Protein AF-A0A2N1RB11-F1 (afdb_monomer_lite)

Foldseek 3Di:
DDDDPDPPDDDDDPDDDPPDFPPWDWDWDDPPPDPFIKIKTAWGADPVGTGHDIDMDGDDDDD

pLDDT: mean 81.92, std 16.52, range [36.84, 98.25]

Structure (mmCIF, N/CA/C/O backbone):
data_AF-A0A2N1RB11-F1
#
_entry.id   AF-A0A2N1R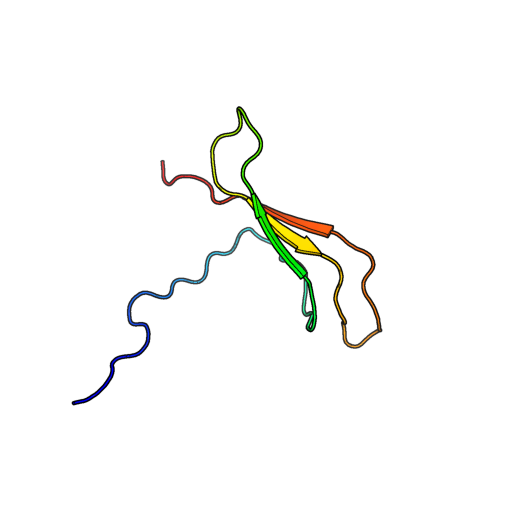B11-F1
#
loop_
_atom_site.group_PDB
_atom_site.id
_atom_site.type_symbol
_atom_site.label_atom_id
_atom_site.label_alt_id
_atom_site.label_comp_id
_atom_site.label_asym_id
_atom_site.label_entity_id
_atom_site.label_seq_id
_atom_site.pdbx_PDB_ins_code
_atom_site.Cartn_x
_atom_site.Cartn_y
_atom_site.Cartn_z
_atom_site.occupancy
_atom_site.B_iso_or_equiv
_atom_site.auth_seq_id
_atom_site.auth_comp_id
_atom_site.auth_asym_id
_atom_site.auth_atom_id
_atom_site.pdbx_PDB_model_num
ATOM 1 N N . LEU A 1 1 ? 25.534 2.125 25.298 1.00 37.72 1 LEU A N 1
ATOM 2 C CA . LEU A 1 1 ? 24.171 2.463 24.835 1.00 37.72 1 LEU A CA 1
ATOM 3 C C . LEU A 1 1 ? 23.851 1.544 23.669 1.00 37.72 1 LEU A C 1
ATOM 5 O O . LEU A 1 1 ? 24.453 1.691 22.616 1.00 37.72 1 LEU A O 1
ATOM 9 N N . MET A 1 2 ? 23.016 0.535 23.904 1.00 36.84 2 MET A N 1
ATOM 10 C CA . MET A 1 2 ? 22.525 -0.381 22.876 1.00 36.84 2 MET A CA 1
ATOM 11 C C . MET A 1 2 ? 21.124 0.113 22.517 1.00 36.84 2 MET A C 1
ATOM 13 O O . MET A 1 2 ? 20.275 0.207 23.398 1.00 36.84 2 MET A O 1
ATOM 17 N N . TYR A 1 3 ? 20.920 0.545 21.274 1.00 49.19 3 TYR A N 1
ATOM 18 C CA . TYR A 1 3 ? 19.593 0.915 20.789 1.00 49.19 3 TYR A CA 1
ATOM 19 C C . TYR A 1 3 ? 18.837 -0.383 20.497 1.00 49.19 3 TYR A C 1
ATOM 21 O O . TYR A 1 3 ? 19.189 -1.100 19.563 1.00 49.19 3 TYR A O 1
ATOM 29 N N . GLU A 1 4 ? 17.829 -0.712 21.303 1.00 50.59 4 GLU A N 1
ATOM 30 C CA . GLU A 1 4 ? 16.856 -1.735 20.925 1.00 50.59 4 GLU A CA 1
ATOM 31 C C . GLU A 1 4 ? 15.927 -1.139 19.865 1.00 50.59 4 GLU A C 1
ATOM 33 O O . GLU A 1 4 ? 15.079 -0.294 20.151 1.00 50.59 4 GLU A O 1
ATOM 38 N N . PHE A 1 5 ? 16.105 -1.547 18.611 1.00 57.94 5 PHE A N 1
ATOM 39 C CA . PHE A 1 5 ? 15.132 -1.255 17.569 1.00 57.94 5 PHE A CA 1
ATOM 40 C C . PHE A 1 5 ? 13.948 -2.224 17.707 1.00 57.94 5 PHE A C 1
ATOM 42 O O . PHE A 1 5 ? 14.099 -3.422 17.496 1.00 57.94 5 PHE A O 1
ATOM 49 N N . GLY A 1 6 ? 12.757 -1.695 18.002 1.00 57.72 6 GLY A N 1
ATOM 50 C CA . GLY A 1 6 ? 11.501 -2.292 17.539 1.00 57.72 6 GLY A CA 1
ATOM 51 C C . GLY A 1 6 ? 10.983 -3.546 18.253 1.00 57.72 6 GLY A C 1
ATOM 52 O O . GLY A 1 6 ? 10.426 -4.419 17.597 1.00 57.72 6 GLY A O 1
ATOM 53 N N . SER A 1 7 ? 11.060 -3.640 19.578 1.00 63.22 7 SER A N 1
ATOM 54 C CA . SER A 1 7 ? 10.478 -4.771 20.327 1.00 63.22 7 SER A CA 1
ATOM 55 C C . SER A 1 7 ? 8.932 -4.844 20.325 1.00 63.22 7 SER A C 1
ATOM 57 O O . SER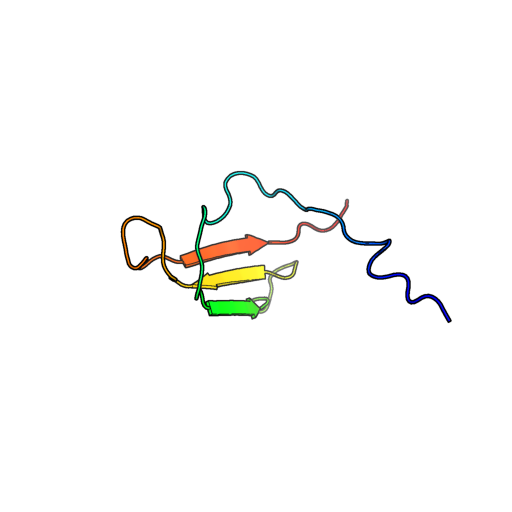 A 1 7 ? 8.368 -5.735 20.951 1.00 63.22 7 SER A O 1
ATOM 59 N N . GLY A 1 8 ? 8.235 -3.948 19.606 1.00 71.81 8 GLY A N 1
ATOM 60 C CA . GLY A 1 8 ? 6.764 -3.873 19.532 1.00 71.81 8 GLY A CA 1
ATOM 61 C C . GLY A 1 8 ? 6.155 -3.992 18.127 1.00 71.81 8 GLY A C 1
ATOM 62 O O . GLY A 1 8 ? 4.967 -3.708 17.954 1.00 71.81 8 GLY A O 1
ATOM 63 N N . TRP A 1 9 ? 6.938 -4.371 17.112 1.00 75.81 9 TRP A N 1
ATOM 64 C CA . TRP A 1 9 ? 6.389 -4.594 15.771 1.00 75.81 9 TRP A CA 1
ATOM 65 C C . TRP A 1 9 ? 5.529 -5.857 15.750 1.00 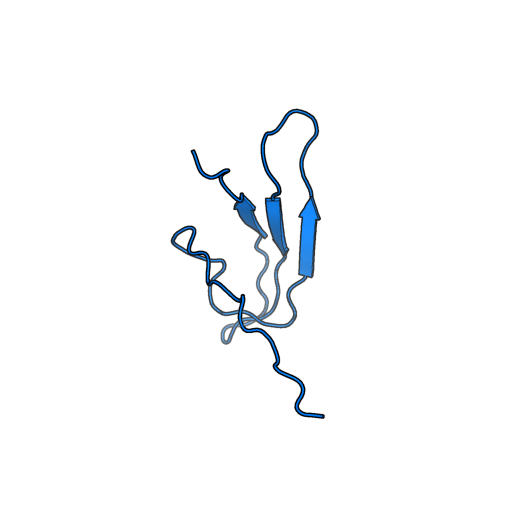75.81 9 TRP A C 1
ATOM 67 O O . TRP A 1 9 ? 6.000 -6.950 16.053 1.00 75.81 9 TRP A O 1
ATOM 77 N N . HIS A 1 10 ? 4.271 -5.697 15.354 1.00 71.75 10 HIS A N 1
ATOM 78 C CA . HIS A 1 10 ? 3.360 -6.790 15.042 1.00 71.75 10 HIS A CA 1
ATOM 79 C C . HIS A 1 10 ? 2.999 -6.707 13.562 1.00 71.75 10 HIS A C 1
ATOM 81 O O . HIS A 1 10 ? 2.775 -5.626 13.017 1.00 71.75 10 HIS A O 1
ATOM 87 N N . THR A 1 11 ? 2.981 -7.857 12.898 1.00 73.50 11 THR A N 1
ATOM 88 C CA . THR A 1 11 ? 2.447 -7.962 11.544 1.00 73.50 11 THR A CA 1
ATOM 89 C C . THR A 1 11 ? 0.941 -8.148 11.643 1.00 73.50 11 THR A C 1
ATOM 91 O O . THR A 1 11 ? 0.488 -9.180 12.130 1.00 73.50 11 THR A O 1
ATOM 94 N N . ASP A 1 12 ? 0.175 -7.178 11.150 1.00 71.81 12 ASP A N 1
ATOM 95 C CA . ASP A 1 12 ? -1.262 -7.346 10.944 1.00 71.81 12 ASP A CA 1
ATOM 96 C C . ASP A 1 12 ? -1.530 -7.915 9.546 1.00 71.81 12 ASP A C 1
ATOM 98 O O . ASP A 1 12 ? -1.043 -7.405 8.535 1.00 71.81 12 ASP A O 1
ATOM 102 N N . SER A 1 13 ? -2.324 -8.984 9.488 1.00 68.31 13 SER A N 1
ATOM 103 C CA . SER A 1 13 ? -2.777 -9.612 8.246 1.00 68.31 13 SER A CA 1
ATOM 104 C C . SER A 1 13 ? -4.282 -9.402 8.096 1.00 68.31 13 SER A C 1
ATOM 106 O O . SER A 1 13 ? -5.071 -10.016 8.811 1.00 68.31 13 SER A O 1
ATOM 108 N N . LEU A 1 14 ? -4.686 -8.591 7.117 1.00 70.75 14 LEU A N 1
ATOM 109 C CA . LEU A 1 14 ? -6.091 -8.405 6.729 1.00 70.75 14 LEU A CA 1
ATOM 110 C C . LEU A 1 14 ? -6.530 -9.353 5.590 1.00 70.75 14 LEU A C 1
ATOM 112 O O . LEU A 1 14 ? -7.561 -9.128 4.963 1.00 70.75 14 LEU A O 1
ATOM 116 N N . GLY A 1 15 ? -5.761 -10.415 5.314 1.00 75.19 15 GLY A N 1
ATOM 117 C CA . GLY A 1 15 ? -5.996 -11.349 4.206 1.00 75.19 15 GLY A CA 1
ATOM 118 C C . GLY A 1 15 ? -5.079 -11.080 3.007 1.00 75.19 15 GLY A C 1
ATOM 119 O O . GLY A 1 15 ? -3.878 -10.880 3.186 1.00 75.19 15 GLY A O 1
ATOM 120 N N . PHE A 1 16 ? -5.622 -11.089 1.781 1.00 74.06 16 PHE A N 1
ATOM 121 C CA . PHE A 1 16 ? -4.854 -10.748 0.576 1.00 74.06 16 PHE A CA 1
ATOM 122 C C . PHE A 1 16 ? -4.449 -9.266 0.607 1.00 74.06 16 PHE A C 1
ATOM 124 O O . PHE A 1 16 ? -5.274 -8.366 0.436 1.00 74.06 16 PHE A O 1
ATOM 131 N N . GLY A 1 17 ? -3.160 -9.031 0.861 1.00 86.94 17 GLY A N 1
ATOM 132 C CA . GLY A 1 17 ? -2.538 -7.712 0.812 1.00 86.94 17 GLY A CA 1
ATOM 133 C C . GLY A 1 17 ? -2.456 -7.149 -0.612 1.00 86.94 17 GLY A C 1
ATOM 134 O O . GLY A 1 17 ? -2.888 -7.801 -1.564 1.00 86.94 17 GLY A O 1
ATOM 135 N N . PRO A 1 18 ? -1.811 -5.990 -0.799 1.00 90.62 18 PRO A N 1
ATOM 136 C CA . PRO A 1 18 ? -1.645 -5.365 -2.112 1.00 90.62 18 PRO A CA 1
ATOM 137 C C . PRO A 1 18 ? -0.711 -6.169 -3.052 1.00 90.62 18 PRO A C 1
ATOM 139 O O . PRO A 1 18 ? -0.300 -5.683 -4.098 1.00 90.62 18 PRO A O 1
ATOM 142 N N . GLY A 1 19 ? -0.319 -7.394 -2.702 1.00 91.50 19 GLY A N 1
ATOM 143 C CA . GLY A 1 19 ? 0.730 -8.136 -3.397 1.00 91.50 19 GLY A CA 1
ATOM 144 C C . GLY A 1 19 ? 2.118 -7.479 -3.273 1.00 91.50 19 GLY A C 1
ATOM 145 O O . GLY A 1 19 ? 2.254 -6.389 -2.708 1.00 91.50 19 GLY A O 1
ATOM 146 N N . PRO A 1 20 ? 3.180 -8.142 -3.762 1.00 93.44 20 PRO A N 1
ATOM 147 C CA . PRO A 1 20 ? 4.533 -7.590 -3.746 1.00 93.44 20 PRO A CA 1
ATOM 148 C C . PRO A 1 20 ? 4.642 -6.351 -4.641 1.00 93.44 20 PRO A C 1
ATOM 150 O O . PRO A 1 20 ? 4.343 -6.417 -5.833 1.00 93.44 20 PRO A O 1
ATOM 153 N N . ARG A 1 21 ? 5.098 -5.229 -4.079 1.00 95.75 21 ARG A N 1
ATOM 154 C CA . ARG A 1 21 ? 5.315 -3.981 -4.821 1.00 95.75 21 ARG A CA 1
ATOM 155 C C . ARG A 1 21 ? 6.353 -3.078 -4.156 1.00 95.75 21 ARG A C 1
ATOM 157 O O . ARG A 1 21 ? 6.551 -3.142 -2.944 1.00 95.75 21 ARG A O 1
ATOM 164 N N . TYR A 1 22 ? 6.984 -2.213 -4.945 1.00 97.12 22 TYR A N 1
ATOM 165 C CA . TYR A 1 22 ? 7.896 -1.152 -4.497 1.00 97.12 22 TYR A CA 1
ATOM 166 C C . TYR A 1 22 ? 7.538 0.189 -5.155 1.00 97.12 22 TYR A C 1
ATOM 168 O O . TYR A 1 22 ? 6.720 0.229 -6.070 1.00 97.12 22 TYR A O 1
ATOM 176 N N . SER A 1 23 ? 8.111 1.298 -4.673 1.00 97.69 23 SER A N 1
ATOM 177 C CA . SER A 1 23 ? 7.831 2.661 -5.176 1.00 97.69 23 SER A CA 1
ATOM 178 C C . SER A 1 23 ? 6.337 3.025 -5.244 1.00 97.69 23 SER A C 1
ATOM 180 O O . SER A 1 23 ? 5.922 3.798 -6.104 1.00 97.69 23 SER A O 1
ATOM 182 N N . TYR A 1 24 ? 5.523 2.451 -4.357 1.00 97.25 24 TYR A N 1
ATOM 183 C CA . TYR A 1 24 ? 4.101 2.763 -4.231 1.00 97.25 24 TYR A CA 1
ATOM 184 C C . TYR A 1 24 ? 3.892 4.030 -3.396 1.00 97.25 24 TYR A C 1
ATOM 186 O O . TYR A 1 24 ? 4.719 4.381 -2.550 1.00 97.25 24 TYR A O 1
ATOM 194 N N . GLY A 1 25 ? 2.763 4.701 -3.611 1.00 97.31 25 GLY A N 1
ATOM 195 C CA . GLY A 1 25 ? 2.294 5.760 -2.721 1.00 97.31 25 GLY A CA 1
ATOM 196 C C . GLY A 1 25 ? 1.522 5.179 -1.539 1.00 97.31 25 GLY A C 1
ATOM 197 O O . GLY A 1 25 ? 0.808 4.188 -1.695 1.00 97.31 25 GLY A O 1
ATOM 198 N N . THR A 1 26 ? 1.625 5.807 -0.366 1.00 95.50 26 THR A N 1
ATOM 199 C CA . THR A 1 26 ? 0.783 5.481 0.793 1.00 95.50 26 THR A CA 1
ATOM 200 C C . THR A 1 26 ? 0.081 6.708 1.343 1.00 95.50 26 THR A C 1
ATOM 202 O O . THR A 1 26 ? 0.622 7.814 1.334 1.00 95.50 26 THR A O 1
ATOM 205 N N . ALA A 1 27 ? -1.131 6.502 1.849 1.00 94.00 27 ALA A N 1
ATOM 206 C CA . ALA A 1 27 ? -1.861 7.508 2.605 1.00 94.00 27 ALA A CA 1
ATOM 207 C C . ALA A 1 27 ? -2.605 6.847 3.765 1.00 94.00 27 ALA A C 1
ATOM 209 O O . ALA A 1 27 ? -3.176 5.769 3.608 1.00 94.00 27 ALA A O 1
ATOM 210 N N . VAL A 1 28 ? -2.619 7.506 4.921 1.00 91.12 28 VAL A N 1
ATOM 211 C CA . VAL A 1 28 ? -3.506 7.148 6.030 1.00 91.12 28 VAL A CA 1
ATOM 212 C C . VAL A 1 28 ? -4.609 8.189 6.074 1.00 91.12 28 VAL A C 1
ATOM 214 O O . VAL A 1 28 ? -4.332 9.383 6.189 1.00 91.12 28 VAL A O 1
ATOM 217 N N . TRP A 1 29 ? -5.854 7.746 5.934 1.00 86.69 29 TRP A N 1
ATOM 218 C CA . TRP A 1 29 ? -7.004 8.641 5.950 1.00 86.69 29 TRP A CA 1
ATOM 219 C C . TRP A 1 29 ? -8.260 7.928 6.441 1.00 86.69 29 TRP A C 1
ATOM 221 O O . TRP A 1 29 ? -8.576 6.832 5.984 1.00 86.69 29 TRP A O 1
ATOM 231 N N . THR A 1 30 ? -8.998 8.587 7.331 1.00 84.69 30 THR A N 1
ATOM 232 C CA . THR A 1 30 ? -10.286 8.114 7.849 1.00 84.69 30 THR A CA 1
ATOM 233 C C . THR A 1 30 ? -11.399 8.999 7.289 1.00 84.69 30 THR A C 1
ATOM 235 O O . THR A 1 30 ? -11.425 10.193 7.607 1.00 84.69 30 THR A O 1
ATOM 238 N N . PRO A 1 31 ? -12.318 8.460 6.469 1.00 81.38 31 PRO A N 1
ATOM 239 C CA . PRO A 1 31 ? -13.485 9.205 6.020 1.00 81.38 31 PRO A CA 1
ATOM 240 C C . PRO A 1 31 ? -14.336 9.682 7.201 1.00 81.38 31 PRO A C 1
ATOM 242 O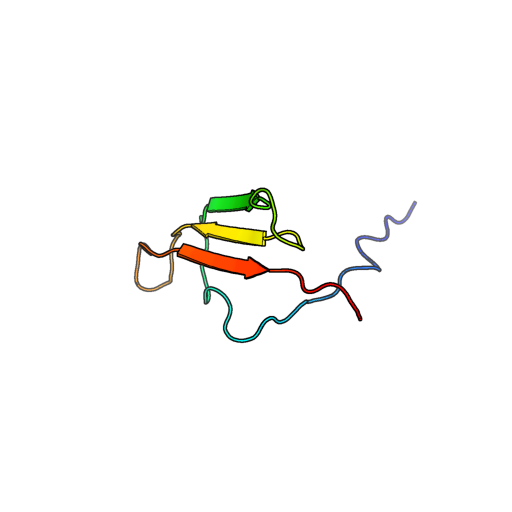 O . PRO A 1 31 ? -14.507 8.976 8.197 1.00 81.38 31 PRO A O 1
ATOM 245 N N . HIS A 1 32 ? -14.900 10.884 7.089 1.00 83.12 32 HIS A N 1
ATOM 246 C CA . HIS A 1 32 ? -15.788 11.416 8.120 1.00 83.12 32 HIS A CA 1
ATOM 247 C C . HIS A 1 32 ? -17.014 10.506 8.300 1.00 83.12 32 HIS A C 1
ATOM 249 O O . HIS A 1 32 ? -17.732 10.235 7.340 1.00 83.12 32 HIS A O 1
ATOM 255 N N . GLY A 1 33 ? -17.276 10.078 9.538 1.00 82.69 33 GLY A N 1
ATOM 256 C CA . GLY A 1 33 ? -18.397 9.194 9.876 1.00 82.69 33 GLY A CA 1
ATOM 257 C C . GLY A 1 33 ? -18.084 7.696 9.818 1.00 82.69 33 GLY A C 1
ATOM 258 O O . GLY A 1 33 ? -18.971 6.896 10.101 1.00 82.69 33 GLY A O 1
ATOM 259 N N . GLU A 1 34 ? -16.847 7.301 9.504 1.00 81.25 34 GLU A N 1
ATOM 260 C CA . GLU A 1 34 ? -16.419 5.903 9.553 1.00 81.25 34 GLU A CA 1
ATOM 261 C C . GLU A 1 34 ? -15.580 5.590 10.797 1.00 81.25 34 GLU A C 1
ATOM 263 O O . GLU A 1 34 ? -14.771 6.399 11.254 1.00 81.25 34 GLU A O 1
ATOM 268 N N . ALA A 1 35 ? -15.763 4.386 11.341 1.00 74.06 35 ALA A N 1
ATOM 269 C CA . ALA A 1 35 ? -14.962 3.891 12.450 1.00 74.06 35 ALA A CA 1
ATOM 270 C C . ALA A 1 35 ? -13.666 3.252 11.929 1.00 74.06 35 ALA A C 1
ATOM 272 O O . ALA A 1 35 ? -13.712 2.260 11.207 1.00 74.06 35 ALA A O 1
ATOM 273 N N . GLY A 1 36 ? -12.512 3.777 12.341 1.00 78.69 36 GLY A N 1
ATOM 274 C CA . GLY A 1 36 ? -11.206 3.139 12.144 1.00 78.69 36 GLY A CA 1
ATOM 275 C C . GLY A 1 36 ? -10.355 3.736 11.024 1.00 78.69 36 GLY A C 1
ATOM 276 O O . GLY A 1 36 ? -10.847 4.133 9.971 1.00 78.69 36 GLY A O 1
ATOM 277 N N . GLU A 1 37 ? -9.048 3.784 11.272 1.00 85.00 37 GLU A N 1
ATOM 278 C CA . GLU A 1 37 ? -8.054 4.287 10.326 1.00 85.00 37 GLU A CA 1
ATOM 279 C C . GLU A 1 37 ? -7.944 3.367 9.109 1.00 85.00 37 GLU A C 1
ATOM 281 O O . GLU A 1 37 ? -7.861 2.138 9.245 1.00 85.00 37 GLU A O 1
ATOM 286 N N . ARG A 1 38 ? -7.920 3.970 7.913 1.00 88.19 38 ARG A N 1
ATOM 287 C CA . ARG A 1 38 ? -7.634 3.255 6.669 1.00 88.19 38 ARG A CA 1
ATOM 288 C C . ARG A 1 38 ? -6.246 3.607 6.155 1.00 88.19 38 ARG A C 1
ATOM 290 O O . ARG A 1 38 ? -5.878 4.779 6.071 1.00 88.19 38 ARG A O 1
ATOM 297 N N . LEU A 1 39 ? -5.506 2.577 5.774 1.00 90.81 39 LEU A N 1
ATOM 298 C CA . LEU A 1 39 ? -4.270 2.665 5.018 1.00 90.81 39 LEU A CA 1
ATOM 299 C C . LEU A 1 39 ? -4.585 2.409 3.546 1.00 90.81 39 LEU A C 1
ATOM 301 O O . LEU A 1 39 ? -5.193 1.396 3.207 1.00 90.8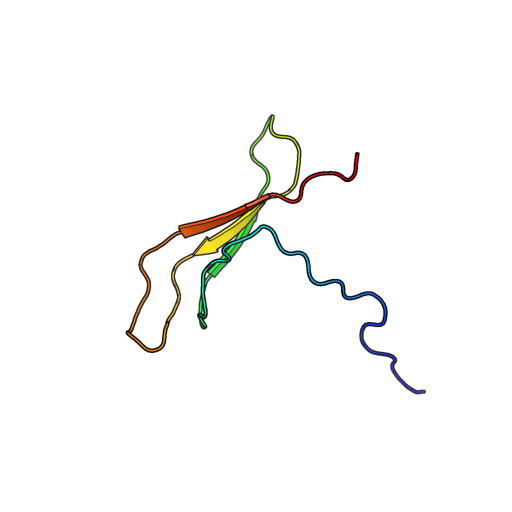1 39 LEU A O 1
ATOM 305 N N . TRP A 1 40 ? -4.120 3.295 2.681 1.00 92.94 40 TRP A N 1
ATOM 306 C CA . TRP A 1 40 ? -4.252 3.200 1.235 1.00 92.94 40 TRP A CA 1
ATOM 307 C C . TRP A 1 40 ? -2.882 2.977 0.610 1.00 92.94 40 TRP A C 1
ATOM 309 O O . TRP A 1 40 ? -1.899 3.597 1.020 1.00 92.94 40 TRP A O 1
ATOM 319 N N . VAL A 1 41 ? -2.835 2.112 -0.397 1.00 95.25 41 VAL A N 1
ATOM 320 C CA . VAL A 1 41 ? -1.661 1.801 -1.210 1.00 95.25 41 VAL A CA 1
ATOM 321 C C . VAL A 1 41 ? -2.020 2.093 -2.663 1.00 95.25 41 VAL A C 1
ATOM 323 O O . VAL A 1 41 ? -2.977 1.528 -3.192 1.00 95.25 41 VAL A O 1
ATOM 326 N N . LEU A 1 42 ? -1.275 3.009 -3.280 1.00 97.12 42 LEU A N 1
ATOM 327 C CA . LEU A 1 42 ? -1.538 3.542 -4.616 1.00 97.12 42 LEU A CA 1
ATOM 328 C C . LEU A 1 42 ? -0.439 3.093 -5.578 1.00 97.12 42 LEU A C 1
ATOM 330 O O . LEU A 1 42 ? 0.727 3.468 -5.402 1.00 97.12 42 LEU A O 1
ATOM 334 N N . GLY A 1 43 ? -0.827 2.314 -6.586 1.00 97.88 43 GLY A N 1
ATOM 335 C CA . GLY A 1 43 ? 0.036 1.848 -7.665 1.00 97.88 43 GLY A CA 1
ATOM 336 C C . GLY A 1 43 ? 1.354 1.252 -7.174 1.00 97.88 43 GLY A C 1
ATOM 337 O O . GLY A 1 43 ? 1.396 0.455 -6.230 1.00 97.88 43 GLY A O 1
ATOM 338 N N . GLY A 1 44 ? 2.441 1.658 -7.825 1.00 98.12 44 GLY A N 1
ATOM 339 C CA . GLY A 1 44 ? 3.798 1.183 -7.574 1.00 98.12 44 GLY A CA 1
ATOM 340 C C . GLY A 1 44 ? 4.308 0.311 -8.714 1.00 98.12 44 GLY A C 1
ATOM 341 O O . GLY A 1 44 ? 3.774 0.322 -9.819 1.00 98.12 44 GLY A O 1
ATOM 342 N N . MET A 1 45 ? 5.365 -0.438 -8.440 1.00 98.25 45 MET A N 1
ATOM 343 C CA . MET A 1 45 ? 6.016 -1.325 -9.395 1.00 98.25 45 MET A CA 1
ATOM 344 C C . MET A 1 45 ? 6.021 -2.749 -8.851 1.00 98.25 45 MET A C 1
ATOM 346 O O . MET A 1 45 ? 6.362 -2.977 -7.688 1.00 98.25 45 MET A O 1
ATOM 350 N N . SER A 1 46 ? 5.671 -3.699 -9.708 1.00 96.62 46 SER A N 1
ATOM 351 C CA . SER A 1 46 ? 5.877 -5.132 -9.508 1.00 96.62 46 SER A CA 1
ATOM 352 C C . SER A 1 46 ? 7.005 -5.631 -10.417 1.00 96.62 46 SER A C 1
ATOM 354 O O . SER A 1 46 ? 7.558 -4.867 -11.212 1.00 96.62 46 SER A O 1
ATOM 356 N N . ASN A 1 47 ? 7.323 -6.924 -10.343 1.00 96.81 47 ASN A N 1
ATOM 357 C CA . ASN A 1 47 ? 8.258 -7.550 -11.284 1.00 96.81 47 ASN A CA 1
ATOM 358 C C . ASN A 1 47 ? 7.735 -7.546 -12.732 1.00 96.81 47 ASN A C 1
ATOM 360 O O . ASN A 1 47 ? 8.539 -7.602 -13.659 1.00 96.81 47 ASN A O 1
ATOM 364 N N . ASP A 1 48 ? 6.417 -7.440 -12.920 1.00 96.69 48 ASP A N 1
ATOM 365 C CA . ASP A 1 48 ? 5.763 -7.464 -14.232 1.00 96.69 48 ASP A CA 1
ATOM 366 C C . ASP A 1 48 ? 5.525 -6.052 -14.802 1.00 96.69 48 ASP A C 1
ATOM 368 O O . ASP A 1 48 ? 5.073 -5.902 -15.937 1.00 96.69 48 ASP A O 1
ATOM 372 N N . GLY A 1 49 ? 5.851 -5.002 -14.037 1.00 97.69 49 GLY A N 1
ATOM 373 C CA . GLY A 1 49 ? 5.734 -3.606 -14.457 1.00 97.69 49 GLY A CA 1
ATOM 374 C C . GLY A 1 49 ? 4.949 -2.724 -13.488 1.00 97.69 49 GLY A C 1
ATOM 375 O O . GLY A 1 49 ? 4.728 -3.077 -12.325 1.00 97.69 49 GLY A O 1
ATOM 376 N N . ALA A 1 50 ? 4.567 -1.543 -13.979 1.00 98.19 50 ALA A N 1
ATOM 377 C CA . ALA A 1 50 ? 3.812 -0.556 -13.215 1.00 98.19 50 ALA A CA 1
ATOM 378 C C . ALA A 1 50 ? 2.399 -1.059 -12.895 1.00 98.19 50 ALA A C 1
ATOM 380 O O . ALA A 1 50 ? 1.712 -1.603 -13.760 1.00 98.19 50 ALA A O 1
ATOM 381 N N . LEU A 1 51 ? 1.979 -0.853 -11.651 1.00 98.00 51 LEU A N 1
ATOM 382 C CA . LEU A 1 51 ? 0.638 -1.150 -11.169 1.00 98.00 51 LEU A CA 1
ATOM 383 C C . LEU A 1 51 ? -0.218 0.117 -11.232 1.00 98.00 51 LEU A C 1
ATOM 385 O O . LEU A 1 51 ? 0.207 1.179 -10.775 1.00 98.00 51 LEU A O 1
ATOM 389 N N . ASP A 1 52 ? -1.431 -0.025 -11.760 1.00 97.12 52 ASP A N 1
ATOM 390 C CA . ASP A 1 52 ? -2.460 1.020 -11.832 1.00 97.12 52 ASP A CA 1
ATOM 391 C C . ASP A 1 52 ? -3.677 0.618 -10.986 1.00 97.12 52 ASP A C 1
ATOM 393 O O . ASP A 1 52 ? -4.812 0.530 -11.452 1.00 97.12 52 ASP A O 1
ATOM 397 N N . ASP A 1 53 ? -3.417 0.241 -9.736 1.00 96.81 53 ASP A N 1
ATOM 398 C CA . ASP A 1 53 ? -4.432 -0.216 -8.799 1.00 96.81 53 ASP A CA 1
ATOM 399 C C . ASP A 1 53 ? -4.395 0.563 -7.480 1.00 96.81 53 ASP A C 1
ATOM 401 O O . ASP A 1 53 ? -3.437 1.261 -7.132 1.00 96.81 53 ASP A O 1
ATOM 405 N N . VAL A 1 54 ? -5.491 0.439 -6.735 1.00 95.31 54 VAL A N 1
ATOM 406 C CA . VAL A 1 54 ? -5.629 0.977 -5.385 1.00 95.31 54 VAL A CA 1
ATOM 407 C C . VAL A 1 54 ? -6.041 -0.161 -4.471 1.00 95.31 54 VAL A C 1
ATOM 409 O O . VAL A 1 54 ? -7.079 -0.792 -4.675 1.00 95.31 54 VAL A O 1
ATOM 412 N N . TRP A 1 55 ? -5.242 -0.403 -3.438 1.00 93.31 55 TRP A N 1
ATOM 413 C CA . TRP A 1 55 ? -5.570 -1.337 -2.368 1.00 93.31 55 TRP A CA 1
ATOM 414 C C . TRP A 1 55 ? -5.722 -0.575 -1.057 1.00 93.31 55 TRP A C 1
ATOM 416 O O . TRP A 1 55 ? -5.026 0.412 -0.818 1.00 93.31 55 TRP A O 1
ATOM 426 N N . GLN A 1 56 ? -6.628 -1.025 -0.192 1.00 90.50 56 GLN A N 1
ATOM 427 C CA . GLN A 1 56 ? -6.828 -0.397 1.107 1.00 90.50 56 GLN A CA 1
ATOM 428 C C . GLN A 1 56 ? -7.072 -1.420 2.207 1.00 90.50 56 GLN A C 1
ATOM 430 O O . GLN A 1 56 ? -7.702 -2.457 1.994 1.00 90.50 56 GLN A O 1
ATOM 435 N N . ALA A 1 57 ? -6.599 -1.071 3.391 1.00 87.38 57 ALA A N 1
ATOM 436 C CA . ALA A 1 57 ? -6.753 -1.809 4.625 1.00 87.38 57 ALA A CA 1
ATOM 437 C C . ALA A 1 57 ? -7.431 -0.924 5.658 1.00 87.38 57 ALA A C 1
ATOM 439 O O . ALA A 1 57 ? -7.043 0.225 5.834 1.00 87.38 57 ALA A O 1
ATOM 440 N N . GLN A 1 58 ? -8.383 -1.482 6.395 1.00 86.31 58 GLN A N 1
ATOM 441 C CA . GLN A 1 58 ? -8.971 -0.831 7.557 1.00 86.31 58 GLN A CA 1
ATOM 442 C C . GLN A 1 58 ? -8.507 -1.568 8.804 1.00 86.31 58 GLN A C 1
ATOM 444 O O . GLN A 1 58 ? -8.704 -2.782 8.917 1.00 86.31 58 GLN A O 1
ATOM 449 N N . LYS A 1 59 ? -7.919 -0.842 9.756 1.00 75.50 59 LYS A N 1
ATOM 450 C CA . LYS A 1 59 ? -7.638 -1.416 11.068 1.00 75.50 59 LYS A CA 1
ATOM 451 C C . LYS A 1 59 ? -8.973 -1.627 11.778 1.00 75.50 59 LYS A C 1
ATOM 453 O O . LYS A 1 59 ? -9.644 -0.660 12.137 1.00 75.50 59 LYS A O 1
ATOM 458 N N . ARG A 1 60 ? -9.385 -2.884 11.959 1.00 67.38 60 ARG A N 1
ATOM 459 C CA . ARG A 1 60 ? -10.527 -3.190 12.827 1.00 67.38 60 ARG A CA 1
ATOM 460 C C . ARG A 1 60 ? -10.110 -2.905 14.268 1.00 67.38 60 ARG A C 1
ATOM 462 O O . ARG A 1 60 ? -9.027 -3.312 14.684 1.00 67.38 60 ARG A O 1
ATOM 469 N N . GLY A 1 61 ? -10.945 -2.173 15.003 1.00 60.69 61 GLY A N 1
ATOM 470 C CA . GLY A 1 61 ? -10.792 -2.075 16.451 1.00 60.69 61 GLY A CA 1
ATOM 471 C C . GLY A 1 61 ? -10.829 -3.479 17.052 1.00 60.69 61 GLY A C 1
ATOM 472 O O . GLY A 1 61 ? -11.566 -4.334 16.563 1.00 60.69 61 GLY A O 1
ATOM 473 N N . VAL A 1 62 ? -9.992 -3.724 18.055 1.00 54.56 62 VAL A N 1
ATOM 474 C CA . VAL A 1 62 ? -10.084 -4.943 18.864 1.00 54.56 62 VAL A CA 1
ATOM 475 C C . VAL A 1 62 ? -11.403 -4.841 19.636 1.00 54.56 62 VAL A C 1
ATOM 477 O O . VAL A 1 62 ? -11.576 -3.874 20.378 1.00 54.56 62 VAL A O 1
ATOM 480 N N . GLU A 1 63 ? -12.341 -5.758 19.383 1.00 41.78 63 GLU A N 1
ATOM 481 C CA . GLU A 1 63 ? -13.539 -5.953 20.221 1.00 41.78 63 GLU A CA 1
ATOM 482 C C . GLU A 1 63 ? -13.173 -6.590 21.566 1.00 41.78 63 GLU A C 1
ATOM 484 O O . GLU A 1 63 ? -12.267 -7.459 21.583 1.00 41.78 63 GLU A O 1
#

Sequence (63 aa):
LMYEFGSGWHTDSLGFGPGPRYSYGTAVWTPHGEAGERLWVLGGMSNDGALDDVWQAQKRGVE

Secondary structure (DSSP, 8-state):
------TT------SS-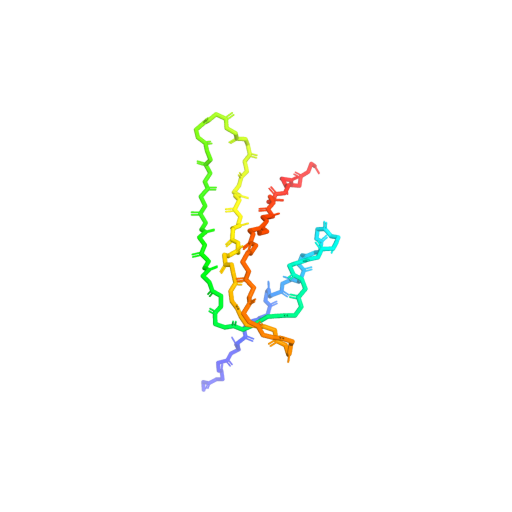S-S-BS-EEEEE--TT-SS-EEEEEEEEETTEEEEEEEEEE-PPP-

Radius of gyration: 15.01 Å; chains: 1; bounding box: 43×23×39 Å